Protein AF-A0A3N4IW89-F1 (afdb_monomer_lite)

Organism: NCBI:txid1336337

Secondary structure (DSSP, 8-state):
--S-SSPPBHHHHHHHHT--TT-SS--GGGPPPHHHHHHHTTT-EEE-TTT-BEEES-HHHHHHHHH-TTSSSSHHHHHHHHHHHHHTSHHHHTS-TT-SS--TT-TTHHHHHHHTTT-

pLDDT: mean 90.22, std 6.48, range [65.31, 97.75]

Radius of gyration: 14.65 Å; chains: 1; bounding box: 31×31×41 Å

Foldseek 3Di:
DLPAPDFDAPVLVQQLVQQDLPDQARDPVPTDDPCRVCVVCVNQWDADPVPSTIDGPDPVVSVVVVVDPPPDDPPLLSSLSSLVSHCRRPVNVPDDPPPPDDDPVRRNNVSSVPCSVVD

Sequence (119 aa):
ISYSEDPFELEELFEALGVELGTSKLDRDNLPSIRMVVGCSLGLITVDPSSSKVRLVHFTLQGYLHASSTLFHSPHSMMAEVCLKYLNFQSIRELSPTLHLAPPTTPFLDYALCHWGTH

Structure (mmCIF, N/CA/C/O backbone):
data_AF-A0A3N4IW89-F1
#
_entry.id   AF-A0A3N4IW89-F1
#
loop_
_atom_site.group_PDB
_atom_site.id
_atom_site.type_symbol
_atom_site.label_atom_id
_atom_site.label_alt_id
_atom_site.label_comp_id
_atom_site.label_asym_id
_atom_site.label_entity_id
_atom_site.label_seq_id
_atom_site.pdbx_PDB_ins_code
_atom_site.Cartn_x
_atom_site.Cartn_y
_atom_site.Cartn_z
_atom_site.occupancy
_atom_site.B_iso_or_equiv
_atom_site.auth_seq_id
_atom_site.auth_comp_id
_atom_site.auth_asym_id
_atom_site.auth_atom_id
_atom_site.pdbx_PDB_model_num
ATOM 1 N N . ILE A 1 1 ? 3.614 1.127 -5.048 1.00 86.88 1 ILE A N 1
ATOM 2 C CA . ILE A 1 1 ? 4.440 0.018 -5.594 1.00 86.88 1 ILE A CA 1
ATOM 3 C C . ILE A 1 1 ? 5.783 0.533 -6.101 1.00 86.88 1 ILE A C 1
ATOM 5 O O . ILE A 1 1 ? 6.785 0.132 -5.545 1.00 86.88 1 ILE A O 1
ATOM 9 N N . SER A 1 2 ? 5.860 1.390 -7.129 1.00 89.94 2 SER A N 1
ATOM 10 C CA . SER A 1 2 ? 7.170 1.896 -7.588 1.00 89.94 2 SER A CA 1
ATOM 11 C C . SER A 1 2 ? 7.793 2.929 -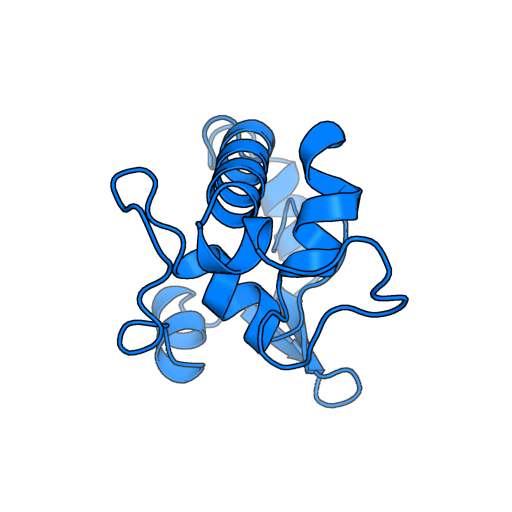6.643 1.00 89.94 2 SER A C 1
ATOM 13 O O . SER A 1 2 ? 9.002 2.942 -6.498 1.00 89.94 2 SER A O 1
ATOM 15 N N . TYR A 1 3 ? 6.973 3.760 -5.992 1.00 90.62 3 TYR A N 1
ATOM 16 C CA . TYR A 1 3 ? 7.412 4.810 -5.060 1.00 90.62 3 TYR A CA 1
ATOM 17 C C . TYR A 1 3 ? 7.140 4.475 -3.587 1.00 90.62 3 TYR A C 1
ATOM 19 O O . TYR A 1 3 ? 7.096 5.382 -2.772 1.00 90.62 3 TYR A O 1
ATOM 27 N N . SER A 1 4 ? 6.886 3.208 -3.242 1.00 92.69 4 SER A N 1
ATOM 28 C CA . SER A 1 4 ? 6.721 2.822 -1.834 1.00 92.69 4 SER A CA 1
ATOM 29 C C . SER A 1 4 ? 8.075 2.665 -1.153 1.00 92.69 4 SER A C 1
ATOM 31 O O . SER A 1 4 ? 9.009 2.177 -1.787 1.00 92.69 4 SER A O 1
ATOM 33 N N . GLU A 1 5 ? 8.160 3.048 0.122 1.00 93.69 5 GLU A N 1
ATOM 34 C CA . GLU A 1 5 ? 9.387 2.901 0.918 1.00 93.69 5 GLU A CA 1
ATOM 35 C C . GLU A 1 5 ? 9.709 1.423 1.166 1.00 93.69 5 GLU A C 1
ATOM 37 O O . GLU A 1 5 ? 10.860 1.015 1.049 1.00 93.69 5 GLU A O 1
ATOM 42 N N . ASP A 1 6 ? 8.672 0.612 1.393 1.00 91.94 6 ASP A N 1
ATOM 43 C CA . ASP A 1 6 ? 8.769 -0.838 1.535 1.00 91.94 6 ASP A CA 1
ATOM 44 C C . ASP A 1 6 ? 7.791 -1.576 0.601 1.00 91.94 6 ASP A C 1
ATOM 46 O O . ASP A 1 6 ? 6.769 -1.019 0.178 1.00 91.94 6 ASP A O 1
ATOM 50 N N . PRO A 1 7 ? 8.075 -2.839 0.221 1.00 92.31 7 PRO A N 1
ATOM 51 C CA . PRO A 1 7 ? 7.137 -3.646 -0.548 1.00 92.31 7 PRO A CA 1
ATOM 52 C C . PRO A 1 7 ? 5.864 -3.941 0.253 1.00 92.31 7 PRO A C 1
ATOM 54 O O . PRO A 1 7 ? 5.933 -4.425 1.384 1.00 92.31 7 PRO A O 1
ATOM 57 N N . PHE A 1 8 ? 4.709 -3.743 -0.383 1.00 93.81 8 PHE A N 1
ATOM 58 C CA . PHE A 1 8 ? 3.406 -4.081 0.189 1.00 93.81 8 PHE A CA 1
ATOM 59 C C . PHE A 1 8 ? 3.129 -5.584 0.157 1.00 93.81 8 PHE A C 1
ATOM 61 O O . PHE A 1 8 ? 3.420 -6.245 -0.839 1.00 93.81 8 PHE A O 1
ATOM 68 N N . GLU A 1 9 ? 2.505 -6.115 1.199 1.00 92.94 9 GLU A N 1
ATOM 69 C CA . GLU A 1 9 ? 1.663 -7.314 1.129 1.00 92.94 9 GLU A CA 1
ATOM 70 C C . GLU A 1 9 ? 0.354 -6.987 0.402 1.00 92.94 9 GLU A C 1
ATOM 72 O O . GLU A 1 9 ? 0.002 -5.823 0.186 1.00 92.94 9 GLU A O 1
ATOM 77 N N . LEU A 1 10 ? -0.372 -8.016 -0.030 1.00 91.75 10 LEU A N 1
ATOM 78 C CA . LEU A 1 10 ? -1.616 -7.820 -0.776 1.00 91.75 10 LEU A CA 1
ATOM 79 C C . LEU A 1 10 ? -2.654 -7.058 0.041 1.00 91.75 10 LEU A C 1
ATOM 81 O O . LEU A 1 10 ? -3.280 -6.126 -0.460 1.00 91.75 10 LEU A O 1
ATOM 85 N N . GLU A 1 11 ? -2.811 -7.443 1.297 1.00 92.00 11 GLU A N 1
ATOM 86 C CA . GLU A 1 11 ? -3.786 -6.882 2.215 1.00 92.00 11 GLU A CA 1
ATOM 87 C C . GLU A 1 11 ? -3.452 -5.420 2.547 1.00 92.00 11 GLU A C 1
ATOM 89 O O . GLU A 1 11 ? -4.349 -4.577 2.556 1.00 92.00 11 GLU A O 1
ATOM 94 N N . GLU A 1 12 ? -2.163 -5.099 2.712 1.00 94.88 12 GLU A N 1
ATOM 95 C CA . GLU A 1 12 ? -1.680 -3.720 2.871 1.00 94.88 12 GLU A CA 1
ATOM 96 C C . GLU A 1 12 ? -2.019 -2.874 1.639 1.00 94.88 12 GLU A C 1
ATOM 98 O O . GLU A 1 12 ? -2.561 -1.774 1.757 1.00 94.88 12 GLU A O 1
ATOM 103 N N . LEU A 1 13 ? -1.740 -3.401 0.440 1.00 95.06 13 LEU A N 1
ATOM 104 C CA . LEU A 1 13 ? -2.026 -2.706 -0.810 1.00 95.06 13 LEU A CA 1
ATOM 105 C C . LEU A 1 13 ? -3.529 -2.476 -0.998 1.00 95.06 13 LEU A C 1
ATOM 107 O O . LEU A 1 13 ? -3.924 -1.423 -1.493 1.00 95.06 13 LEU A O 1
ATOM 111 N N . PHE A 1 14 ? -4.373 -3.442 -0.636 1.00 94.88 14 PHE A N 1
ATOM 112 C CA . PHE A 1 14 ? -5.820 -3.301 -0.779 1.00 94.88 14 PHE A CA 1
ATOM 113 C C . PHE A 1 14 ? -6.369 -2.210 0.127 1.00 94.88 14 PHE A C 1
ATOM 115 O O . PHE A 1 14 ? -7.127 -1.372 -0.356 1.00 94.88 14 PHE A O 1
ATOM 122 N N . GLU A 1 15 ? -5.965 -2.174 1.398 1.00 95.69 15 GLU A N 1
ATOM 123 C CA . GLU A 1 15 ? -6.378 -1.094 2.293 1.00 95.69 15 GLU A CA 1
ATOM 124 C C . GLU A 1 15 ? -5.861 0.260 1.810 1.00 95.69 15 GLU A C 1
ATOM 126 O O . GLU A 1 15 ? -6.652 1.198 1.754 1.00 95.69 15 GLU A O 1
ATOM 131 N N . ALA A 1 16 ? -4.596 0.354 1.379 1.00 95.94 16 ALA A N 1
ATOM 132 C CA . ALA A 1 16 ? -4.023 1.586 0.835 1.00 95.94 16 ALA A CA 1
ATOM 133 C C . ALA A 1 16 ? -4.802 2.106 -0.386 1.00 95.94 16 ALA A C 1
ATOM 135 O O . ALA A 1 16 ? -5.087 3.298 -0.482 1.00 95.94 16 ALA A O 1
ATOM 136 N N . LEU A 1 17 ? -5.179 1.213 -1.309 1.00 95.38 17 LEU A N 1
ATOM 137 C CA . LEU A 1 17 ? -5.982 1.552 -2.489 1.00 95.38 17 LEU A CA 1
ATOM 138 C C . LEU A 1 17 ? -7.442 1.886 -2.150 1.00 95.38 17 LEU A C 1
ATOM 140 O O . LEU A 1 17 ? -8.078 2.619 -2.902 1.00 95.38 17 LEU A O 1
ATOM 144 N N . GLY A 1 18 ? -7.974 1.348 -1.052 1.00 95.38 18 GLY A N 1
ATOM 145 C CA . GLY A 1 18 ? -9.329 1.623 -0.571 1.00 95.38 18 GLY A CA 1
ATOM 146 C C . GLY A 1 18 ? -9.466 2.935 0.207 1.00 95.38 18 GLY A C 1
ATOM 147 O O . GLY A 1 18 ? -10.578 3.313 0.579 1.00 95.38 18 GLY A O 1
ATOM 148 N N . VAL A 1 19 ? -8.365 3.640 0.488 1.00 96.56 19 VAL A N 1
ATOM 149 C CA . VAL A 1 19 ? -8.413 4.933 1.176 1.00 96.56 19 VAL A CA 1
ATOM 150 C C . VAL A 1 19 ? -8.995 6.005 0.259 1.00 96.56 19 VAL A C 1
ATOM 152 O O . VAL A 1 19 ? -8.382 6.424 -0.719 1.00 96.56 19 VAL A O 1
ATOM 155 N N . GLU A 1 20 ? -10.149 6.538 0.647 1.00 95.00 20 GLU A N 1
ATOM 156 C CA . GLU A 1 20 ? -10.785 7.667 -0.026 1.00 95.00 20 GLU A CA 1
ATOM 157 C C . GLU A 1 20 ? -10.668 8.943 0.823 1.00 95.00 20 GLU A C 1
ATOM 159 O O . GLU A 1 20 ? -11.144 9.010 1.957 1.00 95.00 20 GLU A O 1
ATOM 164 N N . LEU A 1 21 ? -10.068 10.008 0.278 1.00 92.31 21 LEU A N 1
ATOM 165 C CA . LEU A 1 21 ? -9.797 11.243 1.036 1.00 92.31 21 LEU A CA 1
ATOM 166 C C . LEU A 1 21 ? -11.068 11.940 1.562 1.00 92.31 21 LEU A C 1
ATOM 168 O O . LEU A 1 21 ? -11.013 12.645 2.573 1.00 92.31 21 LEU A O 1
ATOM 172 N N . GLY A 1 22 ? -12.224 11.706 0.934 1.00 92.00 22 GLY A N 1
ATOM 173 C CA . GLY A 1 22 ? -13.515 12.290 1.313 1.00 92.00 22 GLY A CA 1
ATOM 174 C C . GLY A 1 22 ? -14.306 11.530 2.386 1.00 92.00 22 GLY A C 1
ATOM 175 O O . GLY A 1 22 ? -15.313 12.049 2.863 1.00 92.00 22 GLY A O 1
ATOM 176 N N . THR A 1 23 ? -13.885 10.329 2.792 1.00 93.88 23 THR A N 1
ATOM 177 C CA . THR A 1 23 ? -14.682 9.454 3.676 1.00 93.88 23 THR A CA 1
ATOM 178 C C . THR A 1 23 ? -14.189 9.478 5.123 1.00 93.88 23 THR A C 1
ATOM 180 O O . THR A 1 23 ? -13.072 9.891 5.406 1.00 93.88 23 THR A O 1
ATOM 183 N N . SER A 1 24 ? -15.007 9.081 6.097 1.00 92.75 24 SER A N 1
ATOM 184 C CA . SER A 1 24 ? -14.599 9.052 7.519 1.00 92.75 24 SER A CA 1
ATOM 185 C C . SER A 1 24 ? -14.086 7.688 7.992 1.00 92.75 24 SER A C 1
ATOM 187 O O . SER A 1 24 ? -13.603 7.565 9.120 1.00 92.75 24 SER A O 1
ATOM 189 N N . LYS A 1 25 ? -14.197 6.664 7.144 1.00 93.75 25 LYS A N 1
ATOM 190 C CA . LYS A 1 25 ? -13.827 5.279 7.429 1.00 93.75 25 LYS A CA 1
ATOM 191 C C . LYS A 1 25 ? -13.424 4.568 6.143 1.00 93.75 25 LYS A C 1
ATOM 193 O O . LYS A 1 25 ? -13.891 4.937 5.068 1.00 93.75 25 LYS A O 1
ATOM 198 N N . LEU A 1 26 ? -12.641 3.507 6.293 1.00 94.69 26 LEU A N 1
ATOM 199 C CA . LEU A 1 26 ? -12.383 2.561 5.218 1.00 94.69 26 LEU A CA 1
ATOM 200 C C . LEU A 1 26 ? -13.637 1.717 4.952 1.00 94.69 26 LEU A C 1
ATOM 202 O O . LEU A 1 26 ? -14.192 1.122 5.881 1.00 94.69 26 LEU A O 1
ATOM 206 N N . ASP A 1 27 ? -14.071 1.657 3.696 1.00 94.25 27 ASP A N 1
ATOM 207 C CA . ASP A 1 27 ? -15.129 0.744 3.272 1.00 94.25 27 ASP A CA 1
ATOM 208 C C . ASP A 1 27 ? -14.535 -0.635 2.967 1.00 94.25 27 ASP A C 1
ATOM 210 O O . ASP A 1 27 ? -14.008 -0.891 1.885 1.00 94.25 27 ASP A O 1
ATOM 214 N N . ARG A 1 28 ? -14.590 -1.526 3.962 1.00 90.94 28 ARG A N 1
ATOM 215 C CA . ARG A 1 28 ? -14.016 -2.874 3.855 1.00 90.94 28 ARG A CA 1
ATOM 216 C C . ARG A 1 28 ? -14.731 -3.750 2.828 1.00 90.94 28 ARG A C 1
ATOM 218 O O . ARG A 1 28 ? -14.104 -4.663 2.297 1.00 90.94 28 ARG A O 1
ATOM 225 N N . ASP A 1 29 ? -15.996 -3.462 2.533 1.00 91.00 29 ASP A N 1
ATOM 226 C CA . ASP A 1 29 ? -16.784 -4.220 1.560 1.00 91.00 29 ASP A CA 1
ATOM 227 C C . ASP A 1 29 ? -16.455 -3.808 0.113 1.00 91.00 29 ASP A C 1
ATOM 229 O O . ASP A 1 29 ? -16.769 -4.542 -0.825 1.00 91.00 29 ASP A O 1
ATOM 233 N N . ASN A 1 30 ? -15.779 -2.667 -0.068 1.00 90.81 30 ASN A N 1
ATOM 234 C CA . ASN A 1 30 ? -15.391 -2.111 -1.366 1.00 90.81 30 ASN A CA 1
ATOM 235 C C . ASN A 1 30 ? -13.874 -2.185 -1.642 1.00 90.81 30 ASN A C 1
ATOM 237 O O . ASN A 1 30 ? -13.362 -1.511 -2.538 1.00 90.81 30 ASN A O 1
ATOM 241 N N . LEU A 1 31 ? -13.127 -2.996 -0.886 1.00 94.25 31 LEU A N 1
ATOM 242 C CA . LEU A 1 31 ? -11.702 -3.199 -1.155 1.00 94.25 31 LEU A CA 1
ATOM 243 C C . LEU A 1 31 ? -11.488 -3.933 -2.490 1.00 94.25 31 LEU A C 1
ATOM 245 O O . LEU A 1 31 ? -12.258 -4.833 -2.847 1.00 94.25 31 LEU A O 1
ATOM 249 N N . PRO A 1 32 ? -10.428 -3.592 -3.246 1.00 93.00 32 PRO A N 1
ATOM 250 C CA . PRO A 1 32 ? -10.156 -4.246 -4.515 1.00 93.00 32 PRO A CA 1
ATOM 251 C C . PRO A 1 32 ? -9.777 -5.717 -4.305 1.00 93.00 32 PRO A C 1
ATOM 253 O O . PRO A 1 32 ? -9.165 -6.099 -3.313 1.00 93.00 32 PRO A O 1
ATOM 256 N N . SER A 1 33 ? -10.091 -6.557 -5.291 1.00 91.38 33 SER A N 1
ATOM 257 C CA . SER A 1 33 ? -9.598 -7.939 -5.323 1.00 91.38 33 SER A CA 1
ATOM 258 C C . SER A 1 33 ? -8.251 -8.029 -6.039 1.00 91.38 33 SER A C 1
ATOM 260 O O . SER A 1 33 ? -7.958 -7.223 -6.923 1.00 91.38 33 SER A O 1
ATOM 262 N N . ILE A 1 34 ? -7.471 -9.084 -5.773 1.00 89.06 34 ILE A N 1
ATOM 263 C CA . ILE A 1 34 ? -6.209 -9.344 -6.493 1.00 89.06 34 ILE A CA 1
ATOM 264 C C . ILE A 1 34 ? -6.390 -9.327 -8.017 1.00 89.06 34 ILE A C 1
ATOM 266 O O . ILE A 1 34 ? -5.569 -8.765 -8.739 1.00 89.06 34 ILE A O 1
ATOM 270 N N . ARG A 1 35 ? -7.501 -9.888 -8.516 1.00 88.75 35 ARG A N 1
ATOM 271 C CA . ARG A 1 35 ? -7.820 -9.906 -9.950 1.00 88.75 35 ARG A CA 1
ATOM 272 C C . ARG A 1 35 ? -8.015 -8.499 -10.501 1.00 88.75 35 ARG A C 1
ATOM 274 O O . ARG A 1 35 ? -7.594 -8.235 -11.621 1.00 88.75 35 ARG A O 1
ATOM 281 N N . MET A 1 36 ? -8.632 -7.614 -9.720 1.00 90.94 36 MET A N 1
ATOM 282 C CA . MET A 1 36 ? -8.826 -6.217 -10.092 1.00 90.94 36 MET A CA 1
ATOM 283 C C . MET A 1 36 ? -7.494 -5.469 -10.113 1.00 90.94 36 MET A C 1
ATOM 285 O O . MET A 1 36 ? -7.190 -4.836 -11.115 1.00 90.94 36 MET A O 1
ATOM 289 N N . VAL A 1 37 ? -6.664 -5.596 -9.073 1.00 90.94 37 VAL A N 1
ATOM 290 C CA . VAL A 1 37 ? -5.368 -4.895 -9.017 1.00 90.94 37 VAL A CA 1
ATOM 291 C C . VAL A 1 37 ? -4.439 -5.359 -10.150 1.00 90.94 37 VAL A C 1
ATOM 293 O O . VAL A 1 37 ? -3.899 -4.533 -10.886 1.00 90.94 37 VAL A O 1
ATOM 296 N N . VAL A 1 38 ? -4.313 -6.674 -10.369 1.00 88.56 38 VAL A N 1
ATOM 297 C CA . VAL A 1 38 ? -3.510 -7.225 -11.476 1.00 88.56 38 VAL A CA 1
ATOM 298 C C . VAL A 1 38 ? -4.104 -6.839 -12.834 1.00 88.56 38 VAL A C 1
ATOM 300 O O . VAL A 1 38 ? -3.363 -6.420 -13.724 1.00 88.56 38 VAL A O 1
ATOM 303 N N . GLY A 1 39 ? -5.428 -6.916 -12.988 1.00 89.62 39 GLY A N 1
ATOM 304 C CA . GLY A 1 39 ? -6.131 -6.555 -14.219 1.00 89.62 39 GLY A CA 1
ATOM 305 C C . GLY A 1 39 ? -5.959 -5.083 -14.598 1.00 89.62 39 GLY A C 1
ATOM 306 O O . GLY A 1 39 ? -5.572 -4.788 -15.726 1.00 89.62 39 GLY A O 1
ATOM 307 N N . CYS A 1 40 ? -6.160 -4.165 -13.651 1.00 90.69 40 CYS A N 1
ATOM 308 C CA . CYS A 1 40 ? -5.966 -2.725 -13.848 1.00 90.69 40 CYS A CA 1
ATOM 309 C C . CYS A 1 40 ? -4.504 -2.374 -14.137 1.00 90.69 40 CYS A C 1
ATOM 311 O O . CYS A 1 40 ? -4.231 -1.454 -14.902 1.00 90.69 40 CYS A O 1
ATOM 313 N N . SER A 1 41 ? -3.560 -3.129 -13.569 1.00 90.25 41 SER A N 1
ATOM 314 C CA . SER A 1 41 ? -2.137 -2.961 -13.871 1.00 90.25 41 SER A CA 1
ATOM 315 C C . SER A 1 41 ? -1.724 -3.503 -15.242 1.00 90.25 41 SER A C 1
ATOM 317 O O . SER A 1 41 ? -0.557 -3.378 -15.595 1.00 90.25 41 SER A O 1
ATOM 319 N N . LEU A 1 42 ? -2.626 -4.150 -15.994 1.00 90.50 42 LEU A N 1
ATOM 320 C CA . LEU A 1 42 ? -2.320 -4.832 -17.259 1.00 90.50 42 LEU A CA 1
ATOM 321 C C . LEU A 1 42 ? -1.156 -5.837 -17.137 1.00 90.50 42 LEU A C 1
ATOM 323 O O . LEU A 1 42 ? -0.378 -6.023 -18.071 1.00 90.50 42 LEU A O 1
ATOM 327 N N . GLY A 1 43 ? -1.022 -6.477 -15.971 1.00 86.50 43 GLY A N 1
ATOM 328 C CA . GLY A 1 43 ? 0.057 -7.429 -15.686 1.00 86.50 43 GLY A CA 1
ATOM 329 C C . GLY A 1 43 ? 1.425 -6.796 -15.411 1.00 86.50 43 GLY A C 1
ATOM 330 O O . GLY A 1 43 ? 2.432 -7.502 -15.416 1.00 86.50 43 GLY A O 1
ATOM 331 N N . LEU A 1 44 ? 1.492 -5.484 -15.162 1.00 91.44 44 LEU A N 1
ATOM 332 C CA . LEU A 1 44 ? 2.736 -4.801 -14.786 1.00 91.44 44 LEU A CA 1
ATOM 333 C C . LEU A 1 44 ? 3.168 -5.089 -13.343 1.00 91.44 44 LEU A C 1
ATOM 335 O O . LEU A 1 44 ? 4.323 -4.840 -12.987 1.00 91.44 44 LEU A O 1
ATOM 339 N N . ILE A 1 45 ? 2.262 -5.622 -12.523 1.00 92.19 45 ILE A N 1
ATOM 340 C CA . ILE A 1 45 ? 2.546 -6.069 -11.160 1.00 92.19 45 ILE A CA 1
ATOM 341 C C . ILE A 1 45 ? 2.366 -7.583 -11.047 1.00 92.19 45 ILE A C 1
ATOM 343 O O . ILE A 1 45 ? 1.554 -8.190 -11.746 1.00 92.19 45 ILE A O 1
ATOM 347 N N . THR A 1 46 ? 3.092 -8.179 -10.113 1.00 90.62 46 THR A N 1
ATOM 348 C CA . THR A 1 46 ? 2.997 -9.586 -9.734 1.00 90.62 46 THR A CA 1
ATOM 349 C C . THR A 1 46 ? 3.078 -9.725 -8.215 1.00 90.62 46 THR A C 1
ATOM 351 O O . THR A 1 46 ? 3.503 -8.800 -7.520 1.00 90.62 46 THR A O 1
ATOM 354 N N . VAL A 1 47 ? 2.677 -10.881 -7.698 1.00 89.38 47 VAL A N 1
ATOM 355 C CA . VAL A 1 47 ? 2.807 -11.233 -6.281 1.00 89.38 47 VAL A CA 1
ATOM 356 C C . VAL A 1 47 ? 3.886 -12.292 -6.168 1.00 89.38 47 VAL A C 1
ATOM 358 O O . VAL A 1 47 ? 3.830 -13.312 -6.855 1.00 89.38 47 VAL A O 1
ATOM 361 N N . ASP A 1 48 ? 4.876 -12.040 -5.322 1.00 87.44 48 ASP A N 1
ATOM 362 C CA . ASP A 1 48 ? 5.931 -13.001 -5.034 1.00 87.44 48 ASP A CA 1
ATOM 363 C C . ASP A 1 48 ? 5.345 -14.205 -4.270 1.00 87.44 48 ASP A C 1
ATOM 365 O O . ASP A 1 48 ? 4.888 -14.030 -3.138 1.00 87.44 48 ASP A O 1
ATOM 369 N N . PRO A 1 49 ? 5.383 -15.431 -4.831 1.00 82.00 49 PRO A N 1
ATOM 370 C CA . PRO A 1 49 ? 4.822 -16.616 -4.182 1.00 82.00 49 PRO A CA 1
ATOM 371 C C . PRO A 1 49 ? 5.507 -16.983 -2.861 1.00 82.00 49 PRO A C 1
ATOM 373 O O . PRO A 1 49 ? 4.934 -17.720 -2.065 1.00 82.00 49 PRO A O 1
ATOM 376 N N . SER A 1 50 ? 6.745 -16.526 -2.652 1.00 84.75 50 SER A N 1
ATOM 377 C CA . SER A 1 50 ? 7.545 -16.861 -1.472 1.00 84.75 50 SER A CA 1
ATOM 378 C C . SER A 1 50 ? 7.350 -15.891 -0.308 1.00 84.75 50 SER A C 1
ATOM 380 O O . SER A 1 50 ? 7.497 -16.297 0.841 1.00 84.75 50 SER A O 1
ATOM 382 N N . SER A 1 51 ? 7.018 -14.628 -0.596 1.00 84.75 51 SER A N 1
ATOM 383 C CA . SER A 1 51 ? 6.916 -13.564 0.412 1.00 84.75 51 SER A CA 1
ATOM 384 C C . SER A 1 51 ? 5.544 -12.894 0.487 1.00 84.75 51 SER A C 1
ATOM 386 O O . SER A 1 51 ? 5.350 -12.035 1.337 1.00 84.75 51 SER A O 1
ATOM 388 N N . SER A 1 52 ? 4.607 -13.233 -0.405 1.00 84.94 52 SER A N 1
ATOM 389 C CA . SER A 1 52 ? 3.302 -12.563 -0.559 1.00 84.94 52 SER A CA 1
ATOM 390 C C . SER A 1 52 ? 3.389 -11.055 -0.840 1.00 84.94 52 SER A C 1
ATOM 392 O O . 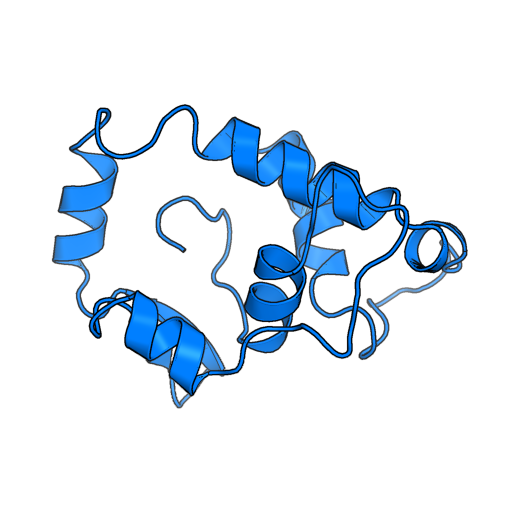SER A 1 52 ? 2.382 -10.348 -0.802 1.00 84.94 52 SER A O 1
ATOM 394 N N . LYS A 1 53 ? 4.584 -10.552 -1.175 1.00 91.25 53 LYS A N 1
ATOM 395 C CA . LYS A 1 53 ? 4.822 -9.140 -1.474 1.00 91.25 53 LYS A CA 1
ATOM 396 C C . LYS A 1 53 ? 4.489 -8.821 -2.929 1.00 91.25 53 LYS A C 1
ATOM 398 O O . LYS A 1 53 ? 4.876 -9.545 -3.850 1.00 91.25 53 LYS A O 1
ATOM 403 N N . VAL A 1 54 ? 3.820 -7.696 -3.141 1.00 92.38 54 VAL A N 1
ATOM 404 C CA . VAL A 1 54 ? 3.493 -7.140 -4.453 1.00 92.38 54 VAL A CA 1
ATOM 405 C C . VAL A 1 54 ? 4.717 -6.438 -5.030 1.00 92.38 54 VAL A C 1
ATOM 407 O O . VAL A 1 54 ? 5.344 -5.600 -4.380 1.00 92.38 54 VAL A O 1
ATOM 410 N N . ARG A 1 55 ? 5.067 -6.769 -6.272 1.00 91.81 55 ARG A N 1
ATOM 411 C CA . ARG A 1 55 ? 6.250 -6.249 -6.969 1.00 91.81 55 ARG A CA 1
ATOM 412 C C . ARG A 1 55 ? 5.925 -5.930 -8.421 1.00 91.81 55 ARG A C 1
ATOM 414 O O . ARG A 1 55 ? 4.929 -6.395 -8.968 1.00 91.81 55 ARG A O 1
ATOM 421 N N . LEU A 1 56 ? 6.785 -5.150 -9.066 1.00 92.81 56 LEU A N 1
ATOM 422 C CA . LEU A 1 56 ? 6.731 -4.967 -10.515 1.00 92.81 56 LEU A CA 1
ATOM 423 C C . LEU A 1 56 ? 7.173 -6.253 -11.226 1.00 92.81 56 LEU A C 1
ATOM 425 O O . LEU A 1 56 ? 8.046 -6.967 -10.735 1.00 92.81 56 LEU A O 1
ATOM 429 N N . VAL A 1 57 ? 6.601 -6.525 -12.399 1.00 91.50 57 VAL A N 1
ATOM 430 C CA . VAL A 1 57 ? 6.878 -7.745 -13.181 1.00 91.50 57 VAL A CA 1
ATOM 431 C C . VAL A 1 57 ? 8.347 -7.870 -13.605 1.00 91.50 57 VAL A C 1
ATOM 433 O O . VAL A 1 57 ? 8.846 -8.976 -13.800 1.00 91.50 57 VAL A O 1
ATOM 436 N N . HIS A 1 58 ? 9.060 -6.747 -13.738 1.00 89.62 58 HIS A N 1
ATOM 437 C CA . HIS A 1 58 ? 10.469 -6.736 -14.113 1.00 89.62 58 HIS A CA 1
ATOM 438 C C . HIS A 1 58 ? 11.211 -5.531 -13.522 1.00 89.62 58 HIS A C 1
ATOM 440 O O . HIS A 1 58 ? 10.667 -4.429 -13.458 1.00 89.62 58 HIS A O 1
ATOM 446 N N . PHE A 1 59 ? 12.482 -5.703 -13.145 1.00 84.19 59 PHE A N 1
ATOM 447 C CA . PHE A 1 59 ? 13.275 -4.640 -12.509 1.00 84.19 59 PHE A CA 1
ATOM 448 C C . PHE A 1 59 ? 13.528 -3.435 -13.436 1.00 84.19 59 PHE A C 1
ATOM 450 O O . PHE A 1 59 ? 13.615 -2.301 -12.972 1.00 84.19 59 PHE A O 1
ATOM 457 N N . THR A 1 60 ? 13.599 -3.640 -14.758 1.00 90.94 60 THR A N 1
ATOM 458 C CA . THR A 1 60 ? 13.765 -2.525 -15.715 1.00 90.94 60 THR A CA 1
ATOM 459 C C . THR A 1 60 ? 12.552 -1.597 -15.744 1.00 90.94 60 THR A C 1
ATOM 461 O O . THR A 1 60 ? 12.710 -0.409 -16.019 1.00 90.94 60 THR A O 1
ATOM 464 N N . LEU A 1 61 ? 11.357 -2.108 -15.416 1.00 91.94 61 LEU A N 1
ATOM 465 C CA . LEU A 1 61 ? 10.153 -1.289 -15.295 1.00 91.94 61 LEU A CA 1
ATOM 466 C C . LEU A 1 61 ? 10.287 -0.300 -14.135 1.00 91.94 61 LEU A C 1
ATOM 468 O O . LEU A 1 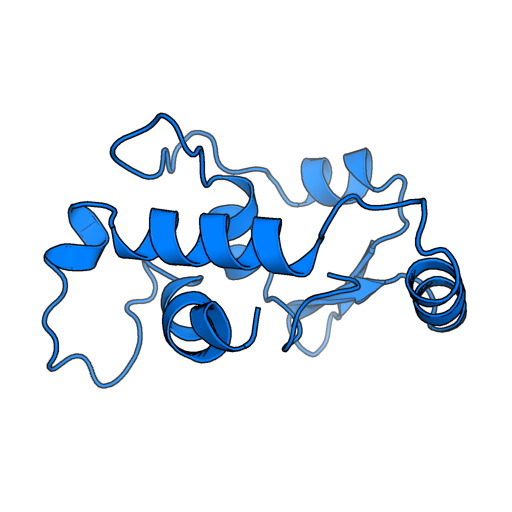61 ? 9.906 0.854 -14.284 1.00 91.94 61 LEU A O 1
ATOM 472 N N . GLN A 1 62 ? 10.890 -0.715 -13.017 1.00 88.31 62 GLN A N 1
ATOM 473 C CA . GLN A 1 62 ? 11.172 0.187 -11.900 1.00 88.31 62 GLN A CA 1
ATOM 474 C C . GLN A 1 62 ? 12.061 1.352 -12.350 1.00 88.31 62 GLN A C 1
ATOM 476 O O . GLN A 1 62 ? 11.718 2.511 -12.126 1.00 88.31 62 GLN A O 1
ATOM 481 N N . GLY A 1 63 ? 13.158 1.050 -13.054 1.00 87.62 63 GLY A N 1
ATOM 482 C CA . GLY A 1 63 ? 14.060 2.072 -13.590 1.00 87.62 63 GLY A CA 1
ATOM 483 C C . GLY A 1 63 ? 13.356 3.049 -14.535 1.00 87.62 63 GLY A C 1
ATOM 484 O O . GLY A 1 63 ? 13.549 4.257 -14.424 1.00 87.62 63 GLY A O 1
ATOM 485 N N . TYR A 1 64 ? 12.488 2.544 -15.416 1.00 91.56 64 TYR A N 1
ATOM 486 C CA . TYR A 1 64 ? 11.687 3.385 -16.308 1.00 91.56 64 TYR A CA 1
ATOM 487 C C . TYR A 1 64 ? 10.726 4.309 -15.544 1.00 91.56 64 TYR A C 1
ATOM 489 O O . TYR A 1 64 ? 10.677 5.506 -15.829 1.00 91.56 64 TYR A O 1
ATOM 497 N N . LEU A 1 65 ? 9.997 3.777 -14.556 1.00 91.00 65 LEU A N 1
ATOM 498 C CA . LEU A 1 65 ? 9.038 4.551 -13.765 1.00 91.00 65 LEU A CA 1
ATOM 499 C C . LEU A 1 65 ? 9.728 5.664 -12.964 1.00 91.00 65 LEU A C 1
ATOM 501 O O . LEU A 1 65 ? 9.228 6.782 -12.961 1.00 91.00 65 LEU A O 1
ATOM 505 N N . HIS A 1 66 ? 10.894 5.404 -12.360 1.00 85.62 66 HIS A N 1
ATOM 506 C CA . HIS A 1 66 ? 11.650 6.440 -11.639 1.00 85.62 66 HIS A CA 1
ATOM 507 C C . HIS A 1 66 ? 12.301 7.475 -12.559 1.00 85.62 66 HIS A C 1
ATOM 509 O O . HIS A 1 66 ? 12.403 8.642 -12.184 1.00 85.62 66 HIS A O 1
ATOM 515 N N . ALA A 1 67 ? 12.751 7.073 -13.750 1.00 87.12 67 ALA A N 1
ATOM 516 C CA . ALA A 1 67 ? 13.372 7.991 -14.703 1.00 87.12 67 ALA A CA 1
ATOM 517 C C . ALA A 1 67 ? 12.360 8.962 -15.335 1.00 87.12 67 ALA A C 1
ATOM 519 O O . ALA A 1 67 ? 12.744 10.024 -15.826 1.00 87.12 67 ALA A O 1
ATOM 520 N N . SER A 1 68 ? 11.073 8.609 -15.339 1.00 85.88 68 SER A N 1
ATOM 521 C CA . SER A 1 68 ? 10.023 9.401 -15.969 1.00 85.88 68 SER A CA 1
ATOM 522 C C . SER A 1 68 ? 9.237 10.212 -14.936 1.00 85.88 68 SER A C 1
ATOM 524 O O . SER A 1 68 ? 8.156 9.834 -14.488 1.00 85.88 68 SER A O 1
ATOM 526 N N . SER A 1 69 ? 9.779 11.380 -14.582 1.00 77.75 69 SER A N 1
ATOM 527 C CA . SER A 1 69 ? 9.197 12.296 -13.588 1.00 77.75 69 SER A CA 1
ATOM 528 C C . SER A 1 69 ? 7.826 12.869 -13.966 1.00 77.75 69 SER A C 1
ATOM 530 O O . SER A 1 69 ? 7.159 13.460 -13.123 1.00 77.75 69 SER A O 1
ATOM 532 N N . THR A 1 70 ? 7.389 12.707 -15.216 1.00 86.44 70 THR A N 1
ATOM 533 C CA . THR A 1 70 ? 6.100 13.212 -15.705 1.00 86.44 70 THR A CA 1
ATOM 534 C C . THR A 1 70 ? 4.958 12.205 -15.591 1.00 86.44 70 THR A C 1
ATOM 536 O O . THR A 1 70 ? 3.804 12.598 -15.758 1.00 86.44 70 THR A O 1
ATOM 539 N N . LEU A 1 71 ? 5.241 10.925 -15.313 1.00 87.88 71 LEU A N 1
ATOM 540 C CA . LEU A 1 71 ? 4.203 9.888 -15.231 1.00 87.88 71 LEU A CA 1
ATOM 541 C C . LEU A 1 71 ? 3.304 10.050 -14.003 1.00 87.88 71 LEU A C 1
ATOM 543 O O . LEU A 1 71 ? 2.116 9.742 -14.075 1.00 87.88 71 LEU A O 1
ATOM 547 N N . PHE A 1 72 ? 3.853 10.543 -12.891 1.00 87.00 72 PHE A N 1
ATOM 548 C CA . PHE A 1 72 ? 3.132 10.694 -11.630 1.00 87.00 72 PHE A CA 1
ATOM 549 C C . PHE A 1 72 ? 3.289 12.114 -11.095 1.00 87.00 72 PHE A C 1
ATOM 551 O O . PHE A 1 72 ? 4.404 12.602 -10.922 1.00 87.00 72 PHE A O 1
ATOM 558 N N . HIS A 1 73 ? 2.170 12.770 -10.793 1.00 87.94 73 HIS A N 1
ATOM 559 C CA . HIS A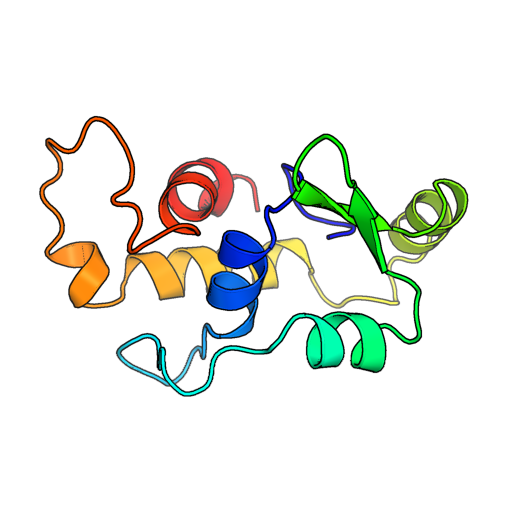 1 73 ? 2.185 14.054 -10.097 1.00 87.94 73 HIS A CA 1
ATOM 560 C C . HIS A 1 73 ? 2.382 13.814 -8.598 1.00 87.94 73 HIS A C 1
ATOM 562 O O . HIS A 1 73 ? 1.498 13.260 -7.952 1.00 87.94 73 HIS A O 1
ATOM 568 N N . SER A 1 74 ? 3.538 14.225 -8.068 1.00 90.50 74 SER A N 1
ATOM 569 C CA . SER A 1 74 ? 3.892 14.171 -6.639 1.00 90.50 74 SER A CA 1
ATOM 570 C C . SER A 1 74 ? 3.517 12.848 -5.941 1.00 90.50 74 SER A C 1
ATOM 572 O O . SER A 1 74 ? 2.708 12.852 -5.011 1.00 90.50 74 SER A O 1
ATOM 574 N N . PRO A 1 75 ? 4.098 11.705 -6.361 1.00 92.00 75 PRO A N 1
ATOM 575 C CA . PRO A 1 75 ? 3.719 10.388 -5.845 1.00 92.00 75 PRO A CA 1
ATOM 576 C C . PRO A 1 75 ? 3.897 10.267 -4.326 1.00 92.00 75 PRO A C 1
ATOM 578 O O . PRO A 1 75 ? 3.028 9.709 -3.666 1.00 92.00 75 PRO A O 1
ATOM 581 N N . HIS A 1 76 ? 4.969 10.838 -3.765 1.00 94.25 76 HIS A N 1
ATOM 582 C CA . HIS A 1 76 ? 5.202 10.839 -2.318 1.00 94.25 76 HIS A CA 1
ATOM 583 C C . HIS A 1 76 ? 4.111 11.623 -1.570 1.00 94.25 76 HIS A C 1
ATOM 585 O O . HIS A 1 76 ? 3.488 11.074 -0.672 1.00 94.25 76 HIS A O 1
ATOM 591 N N . SER A 1 77 ? 3.741 12.826 -2.028 1.00 95.38 77 SER A N 1
ATOM 592 C CA . SER A 1 77 ? 2.647 13.593 -1.410 1.00 95.38 77 SER A CA 1
ATOM 593 C C . SER A 1 77 ? 1.313 12.839 -1.424 1.00 95.38 77 SER A C 1
ATOM 595 O O . SER A 1 77 ? 0.616 12.814 -0.415 1.00 95.38 77 SER A O 1
ATOM 597 N N . MET A 1 78 ? 0.980 12.165 -2.530 1.00 95.00 78 MET A N 1
ATOM 598 C CA . MET A 1 78 ? -0.220 11.323 -2.607 1.00 95.00 78 MET A CA 1
ATOM 599 C C . MET A 1 78 ? -0.166 10.157 -1.609 1.00 95.00 78 MET A C 1
ATOM 601 O O . MET A 1 78 ? -1.162 9.853 -0.955 1.00 95.00 78 MET A O 1
ATOM 605 N N . MET A 1 79 ? 0.990 9.506 -1.469 1.00 95.69 79 MET A N 1
ATOM 606 C CA . MET A 1 79 ? 1.166 8.418 -0.506 1.00 95.69 79 MET A CA 1
ATOM 607 C C . MET A 1 79 ? 1.079 8.910 0.942 1.00 95.69 79 MET A C 1
ATOM 609 O O . MET A 1 79 ? 0.401 8.276 1.748 1.00 95.69 79 MET A O 1
ATOM 613 N N . ALA A 1 80 ? 1.683 10.056 1.264 1.00 97.12 80 ALA A N 1
ATOM 614 C CA . ALA A 1 80 ? 1.575 10.682 2.579 1.00 97.12 80 ALA A CA 1
ATOM 615 C C . ALA A 1 80 ? 0.117 11.023 2.921 1.00 97.12 80 ALA A C 1
ATOM 617 O O . ALA A 1 80 ? -0.344 10.719 4.021 1.00 97.12 80 ALA A O 1
ATOM 618 N N . GLU A 1 81 ? -0.641 11.585 1.972 1.00 97.19 81 GLU A N 1
ATOM 619 C CA . 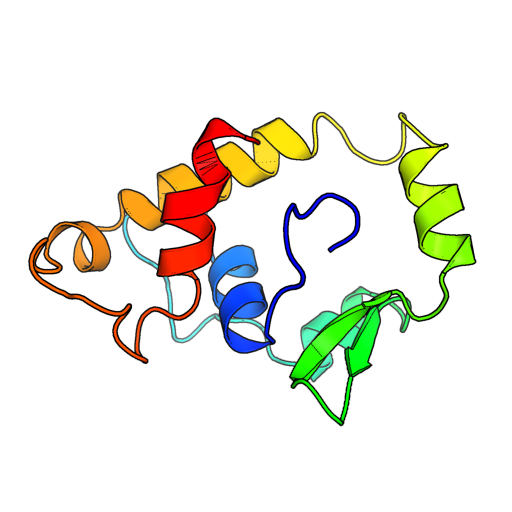GLU A 1 81 ? -2.073 11.860 2.143 1.00 97.19 81 GLU A CA 1
ATOM 620 C C . GLU A 1 81 ? -2.875 10.587 2.429 1.00 97.19 81 GLU A C 1
ATOM 622 O O . GLU A 1 81 ? -3.696 10.579 3.347 1.00 97.19 81 GLU A O 1
ATOM 627 N N . VAL A 1 82 ? -2.612 9.499 1.699 1.00 97.44 82 VAL A N 1
ATOM 628 C CA . VAL A 1 82 ? -3.242 8.188 1.930 1.00 97.44 82 VAL A CA 1
ATOM 629 C C . VAL A 1 82 ? -2.911 7.653 3.325 1.00 97.44 82 VAL A C 1
ATOM 631 O O . VAL A 1 82 ? -3.825 7.271 4.060 1.00 97.44 82 VAL A O 1
ATOM 634 N N . CYS A 1 83 ? -1.639 7.675 3.734 1.00 97.31 83 CYS A N 1
ATOM 635 C CA . CYS A 1 83 ? -1.225 7.231 5.065 1.00 97.31 83 CYS A CA 1
ATOM 636 C C . CYS A 1 83 ? -1.899 8.062 6.165 1.00 97.31 83 CYS A C 1
ATOM 638 O O . CYS A 1 83 ? -2.541 7.513 7.058 1.00 97.31 83 CYS A O 1
ATOM 640 N N . LEU A 1 84 ? -1.818 9.392 6.082 1.00 97.06 84 LEU A N 1
ATOM 641 C CA . LEU A 1 84 ? -2.420 10.299 7.062 1.00 97.06 84 LEU A CA 1
ATOM 642 C C . LEU A 1 84 ? -3.939 10.144 7.125 1.00 97.06 84 LEU A C 1
ATOM 644 O O . LEU A 1 84 ? -4.525 10.168 8.210 1.00 97.06 84 LEU A O 1
ATOM 648 N N . LYS A 1 85 ? -4.588 9.957 5.974 1.00 97.75 85 LYS A N 1
ATOM 649 C CA . LYS A 1 85 ? -6.025 9.718 5.914 1.00 97.75 85 LYS A CA 1
ATOM 650 C C . LYS A 1 85 ? -6.400 8.423 6.621 1.00 97.75 85 LYS A C 1
ATOM 652 O O . LYS A 1 85 ? -7.326 8.439 7.433 1.00 97.75 85 LYS A O 1
ATOM 657 N N . TYR A 1 86 ? -5.675 7.346 6.336 1.00 96.69 86 TYR A N 1
ATOM 658 C CA . TYR A 1 86 ? -5.877 6.047 6.962 1.00 96.69 86 TYR A CA 1
ATOM 659 C C . TYR A 1 86 ? -5.723 6.125 8.486 1.00 96.69 86 TYR A C 1
ATOM 661 O O . TYR A 1 86 ? -6.618 5.711 9.223 1.00 96.69 86 TYR A O 1
ATOM 669 N N . LEU A 1 87 ? -4.640 6.748 8.961 1.00 95.19 87 LEU A N 1
ATOM 670 C CA . LEU A 1 87 ? -4.373 6.953 10.390 1.00 95.19 87 LEU A CA 1
ATOM 671 C C . LEU A 1 87 ? -5.457 7.784 11.088 1.00 95.19 87 LEU A C 1
ATOM 673 O O . LEU A 1 87 ? -5.697 7.621 12.284 1.00 95.19 87 LEU A O 1
ATOM 677 N N . ASN A 1 88 ? -6.133 8.665 10.350 1.00 95.31 88 ASN A N 1
ATOM 678 C CA . ASN A 1 88 ? -7.198 9.508 10.881 1.00 95.31 88 ASN A CA 1
ATOM 679 C C . ASN A 1 88 ? -8.589 8.844 10.862 1.00 95.31 88 ASN A C 1
ATOM 681 O O . ASN A 1 88 ? -9.553 9.441 11.351 1.00 95.31 88 ASN A O 1
ATOM 685 N N . PHE A 1 89 ? -8.737 7.626 10.330 1.00 95.12 89 PHE A N 1
ATOM 686 C CA . PHE A 1 89 ? -10.001 6.896 10.429 1.00 95.12 89 PHE A CA 1
ATOM 687 C C . PHE A 1 89 ? -10.340 6.589 11.887 1.00 95.12 89 PHE A C 1
ATOM 689 O O . PHE A 1 89 ? -9.481 6.192 12.673 1.00 95.12 89 PHE A O 1
ATOM 696 N N . GLN A 1 90 ? -11.618 6.737 12.249 1.00 92.12 90 GLN A N 1
ATOM 697 C CA . GLN A 1 90 ? -12.066 6.584 13.637 1.00 92.12 90 GLN A CA 1
ATOM 698 C C . GLN A 1 90 ? -11.679 5.216 14.219 1.00 92.12 90 GLN A C 1
ATOM 700 O O . GLN A 1 90 ? -11.136 5.148 15.315 1.00 92.12 90 GLN A O 1
ATOM 705 N N . SER A 1 91 ? -11.856 4.148 13.437 1.00 90.69 91 SER A N 1
ATOM 706 C CA . SER A 1 91 ? -11.487 2.782 13.823 1.00 90.69 91 SER A CA 1
ATOM 707 C C . SER A 1 91 ? -9.995 2.600 14.099 1.00 90.69 91 SER A C 1
ATOM 709 O O . SER A 1 91 ? -9.634 1.697 14.841 1.00 90.69 91 SER A O 1
ATOM 711 N N . ILE A 1 92 ? -9.135 3.419 13.484 1.00 92.50 92 ILE A N 1
ATOM 712 C CA . ILE A 1 92 ? -7.683 3.389 13.689 1.00 92.50 92 ILE A CA 1
ATOM 713 C C . ILE A 1 92 ? -7.300 4.235 14.900 1.00 92.50 92 ILE A C 1
ATOM 715 O O . ILE A 1 92 ? -6.526 3.793 15.739 1.00 92.50 92 ILE A O 1
ATOM 719 N N . ARG A 1 93 ? -7.893 5.423 15.050 1.00 90.38 93 ARG A N 1
ATOM 720 C CA . ARG A 1 93 ? -7.656 6.305 16.205 1.00 90.38 93 ARG A CA 1
ATOM 721 C C . ARG A 1 93 ? -8.102 5.700 17.535 1.00 90.38 93 ARG A C 1
ATOM 723 O O . ARG A 1 93 ? -7.562 6.062 18.575 1.00 90.38 93 ARG A O 1
ATOM 730 N N . GLU A 1 94 ? -9.104 4.828 17.500 1.00 89.31 94 GLU A N 1
ATOM 731 C CA . GLU A 1 94 ? -9.600 4.088 18.664 1.00 89.31 94 GLU A CA 1
ATOM 732 C C . GLU A 1 94 ? -8.733 2.871 19.023 1.00 89.31 94 GLU A C 1
ATOM 734 O O . GLU A 1 94 ? -8.937 2.272 20.081 1.00 89.31 94 GLU A O 1
ATOM 739 N N . LEU A 1 95 ? -7.754 2.502 18.185 1.00 86.94 95 LEU A N 1
ATOM 740 C CA . LEU A 1 95 ? -6.802 1.451 18.531 1.00 86.94 95 LEU A CA 1
ATOM 741 C C . LEU A 1 95 ? -5.948 1.880 19.722 1.00 86.94 95 LEU A C 1
ATOM 743 O O . LEU A 1 95 ? -5.476 3.013 19.813 1.00 86.94 95 LEU A O 1
ATOM 747 N N . SER A 1 96 ? -5.730 0.942 20.645 1.00 74.69 96 SER A N 1
ATOM 748 C CA . SER A 1 96 ? -4.917 1.218 21.824 1.00 74.69 96 SER A CA 1
ATOM 749 C C . SER A 1 96 ? -3.463 1.486 21.413 1.00 74.69 96 SER A C 1
ATOM 751 O O . SER A 1 96 ? -2.868 0.642 20.740 1.00 74.69 96 SER A O 1
ATOM 753 N N . PRO A 1 97 ? -2.831 2.576 21.887 1.00 65.88 97 PRO A N 1
ATOM 754 C CA . PRO A 1 97 ? -1.418 2.860 21.624 1.00 65.88 97 PRO A CA 1
ATOM 755 C C . PRO A 1 97 ? -0.458 1.844 22.271 1.00 65.88 97 PRO A C 1
ATOM 757 O O . PRO A 1 97 ? 0.747 1.908 22.058 1.00 65.88 97 PRO A O 1
ATOM 760 N N . THR A 1 98 ? -0.972 0.910 23.078 1.00 66.19 98 THR A N 1
ATOM 761 C CA . THR A 1 98 ? -0.206 -0.183 23.698 1.00 66.19 98 THR A CA 1
ATOM 762 C C . THR A 1 98 ? -0.109 -1.439 22.832 1.00 66.19 98 THR A C 1
ATOM 764 O O . THR A 1 98 ? 0.460 -2.439 23.271 1.00 66.19 98 THR A O 1
ATOM 767 N N . LEU A 1 99 ? -0.687 -1.433 21.629 1.00 66.50 99 LEU A N 1
ATOM 768 C CA . LEU A 1 99 ? -0.552 -2.544 20.696 1.00 66.50 99 LEU A CA 1
ATOM 769 C C . LEU A 1 99 ? 0.901 -2.619 20.210 1.00 66.50 99 LEU A C 1
ATOM 771 O O . LEU A 1 99 ? 1.387 -1.731 19.522 1.00 66.50 99 LEU A O 1
ATOM 775 N N . HIS A 1 100 ? 1.599 -3.687 20.600 1.00 65.31 100 HIS A N 1
ATOM 776 C CA . HIS A 1 100 ? 2.976 -3.945 20.169 1.00 65.31 100 HIS A CA 1
ATOM 777 C C . HIS A 1 100 ? 3.074 -4.397 18.701 1.00 65.31 100 HIS A C 1
ATOM 779 O O . HIS A 1 100 ? 4.161 -4.350 18.136 1.00 65.31 100 HIS A O 1
ATOM 785 N N . LEU A 1 101 ? 1.962 -4.850 18.111 1.00 70.00 101 LEU A N 1
ATOM 786 C CA . LEU A 1 101 ? 1.817 -5.203 16.697 1.00 70.00 101 LEU A CA 1
ATOM 787 C C . LEU A 1 101 ? 0.494 -4.647 16.162 1.00 70.00 101 LEU A C 1
ATOM 789 O O . LEU A 1 101 ? -0.499 -4.625 16.902 1.00 70.00 101 LEU A O 1
ATOM 793 N N . ALA A 1 102 ? 0.458 -4.289 14.876 1.00 74.69 102 ALA A N 1
ATOM 794 C CA . ALA A 1 102 ? -0.792 -3.996 14.192 1.00 74.69 102 ALA A CA 1
ATOM 795 C C . ALA A 1 102 ? -1.759 -5.192 14.291 1.00 74.69 102 ALA A C 1
ATOM 797 O O . ALA A 1 102 ? -1.378 -6.339 14.029 1.00 74.69 102 ALA A O 1
ATOM 798 N N . PRO A 1 103 ? -3.030 -4.957 14.664 1.00 83.31 103 PRO A N 1
ATOM 799 C CA . PRO A 1 103 ? -4.059 -5.976 14.567 1.00 83.31 103 PRO A CA 1
ATOM 800 C C . PRO A 1 103 ? -4.133 -6.538 13.139 1.00 83.31 103 PRO A C 1
ATOM 802 O O . PRO A 1 103 ? -4.069 -5.760 12.186 1.00 83.31 103 PRO A O 1
ATOM 805 N N . PRO A 1 104 ? -4.399 -7.846 12.956 1.00 83.00 104 PRO A N 1
ATOM 806 C CA . PRO A 1 104 ? -4.592 -8.432 11.625 1.00 83.00 104 PRO A CA 1
ATOM 807 C C . PRO A 1 104 ? -5.722 -7.775 10.820 1.00 83.00 104 PRO A C 1
ATOM 809 O O . PRO A 1 104 ? -5.804 -7.919 9.607 1.00 83.00 104 PRO A O 1
ATOM 812 N N . THR A 1 105 ? -6.620 -7.061 11.500 1.00 87.25 105 THR A N 1
ATOM 813 C CA . THR A 1 105 ? -7.710 -6.302 10.890 1.00 87.25 105 THR A CA 1
ATOM 814 C C . THR A 1 105 ? -7.259 -4.993 10.251 1.00 87.25 105 THR A C 1
ATOM 816 O O . THR A 1 105 ? -8.083 -4.336 9.636 1.00 87.25 105 THR A O 1
ATOM 819 N N . THR A 1 106 ? -6.016 -4.557 10.436 1.00 92.00 106 THR A N 1
ATOM 820 C CA . THR A 1 106 ? -5.506 -3.269 9.939 1.00 92.00 106 THR A CA 1
ATOM 821 C C . THR A 1 106 ? -4.122 -3.444 9.310 1.00 92.00 106 THR A C 1
ATOM 823 O O . THR A 1 106 ? -3.163 -2.851 9.807 1.00 92.00 106 THR A O 1
ATOM 826 N N . PRO A 1 107 ? -3.989 -4.288 8.271 1.00 92.69 107 PRO A N 1
ATOM 827 C CA . PRO A 1 107 ? -2.712 -4.626 7.646 1.00 92.69 107 PRO A CA 1
ATOM 828 C C . PRO A 1 107 ? -1.901 -3.395 7.227 1.00 92.69 107 PRO A C 1
ATOM 830 O O . PRO A 1 107 ? -0.700 -3.370 7.449 1.00 92.69 107 PRO A O 1
ATOM 833 N N . PHE A 1 108 ? -2.524 -2.326 6.723 1.00 95.38 108 PHE A N 1
ATOM 834 C CA . PHE A 1 108 ? -1.789 -1.136 6.270 1.00 95.38 108 PHE A CA 1
ATOM 835 C C . PHE A 1 108 ? -1.285 -0.220 7.407 1.00 95.38 108 PHE A C 1
ATOM 837 O O . PHE A 1 108 ? -0.590 0.766 7.155 1.00 95.38 108 PHE A O 1
ATOM 844 N N . LEU A 1 109 ? -1.620 -0.514 8.669 1.00 94.31 109 LEU A N 1
ATOM 845 C CA . LEU A 1 109 ? -1.322 0.362 9.806 1.00 94.31 109 LEU A CA 1
ATOM 846 C C . LEU A 1 109 ? 0.175 0.585 10.028 1.00 94.31 109 LEU A C 1
ATOM 848 O O . LEU A 1 109 ? 0.584 1.734 10.190 1.00 94.31 109 LEU A O 1
ATOM 852 N N . ASP A 1 110 ? 0.973 -0.483 10.029 1.00 92.88 110 ASP A N 1
ATOM 853 C CA . ASP A 1 110 ? 2.409 -0.385 10.312 1.00 92.88 110 ASP A CA 1
ATOM 854 C C . ASP A 1 110 ? 3.114 0.438 9.229 1.00 92.88 110 ASP A C 1
ATOM 856 O O . ASP A 1 110 ? 3.833 1.388 9.544 1.00 92.88 110 ASP A O 1
ATOM 860 N N . TYR A 1 111 ? 2.811 0.168 7.953 1.00 94.88 111 TYR A N 1
ATOM 861 C CA . TYR A 1 111 ? 3.327 0.965 6.842 1.00 94.88 111 TYR A CA 1
ATOM 862 C C . TYR A 1 111 ? 2.956 2.446 6.998 1.00 94.88 111 TYR A C 1
ATOM 864 O O . TYR A 1 111 ? 3.810 3.333 6.905 1.00 94.88 111 TYR A O 1
ATOM 872 N N . ALA A 1 112 ? 1.674 2.728 7.254 1.00 95.31 112 ALA A N 1
ATOM 873 C CA . ALA A 1 112 ? 1.196 4.094 7.388 1.00 95.31 112 ALA A CA 1
ATOM 874 C C . ALA A 1 112 ? 1.892 4.820 8.545 1.00 95.31 112 ALA A C 1
ATOM 876 O O . ALA A 1 112 ? 2.322 5.951 8.349 1.00 95.31 112 ALA A O 1
ATOM 877 N N . LEU A 1 113 ? 2.054 4.186 9.713 1.00 93.50 113 LEU A N 1
ATOM 878 C CA . LEU A 1 113 ? 2.734 4.763 10.880 1.00 93.50 113 LEU A CA 1
ATOM 879 C C . LEU A 1 113 ? 4.224 5.026 10.634 1.00 93.50 113 LEU A C 1
ATOM 881 O O . LEU A 1 113 ? 4.731 6.064 11.066 1.00 93.50 113 LEU A O 1
ATOM 885 N N . CYS A 1 114 ? 4.915 4.108 9.961 1.00 93.31 114 CYS A N 1
ATOM 886 C CA . CYS A 1 114 ? 6.361 4.178 9.768 1.00 93.31 114 CYS A CA 1
ATOM 887 C C . CYS A 1 114 ? 6.786 5.122 8.638 1.00 93.31 114 CYS A C 1
ATOM 889 O O . CYS A 1 114 ? 7.851 5.727 8.744 1.00 93.31 114 CYS A O 1
ATOM 891 N N . HIS A 1 115 ? 5.975 5.276 7.586 1.00 95.69 115 HIS A N 1
ATOM 892 C CA . HIS A 1 115 ? 6.425 5.928 6.349 1.00 95.69 115 HIS A CA 1
ATOM 893 C C . HIS A 1 115 ? 5.675 7.211 5.978 1.00 95.69 115 HIS A C 1
ATOM 895 O O . HIS A 1 115 ? 6.122 7.906 5.067 1.00 95.69 115 HIS A O 1
ATOM 901 N N . TRP A 1 116 ? 4.581 7.585 6.664 1.00 94.94 116 TRP A N 1
ATOM 902 C CA . TRP A 1 116 ? 3.809 8.791 6.306 1.00 94.94 116 TRP A CA 1
ATOM 903 C C . TRP A 1 116 ? 4.636 10.081 6.266 1.00 94.94 116 TRP A C 1
ATOM 905 O O . TRP A 1 116 ? 4.278 10.975 5.514 1.00 94.94 116 TRP A O 1
ATOM 915 N N . GLY A 1 117 ? 5.678 10.195 7.100 1.00 92.62 117 GLY A N 1
ATOM 916 C CA . GLY A 1 117 ? 6.542 11.380 7.169 1.00 92.62 117 GLY A CA 1
ATOM 917 C C . GLY A 1 117 ? 7.800 11.295 6.301 1.00 92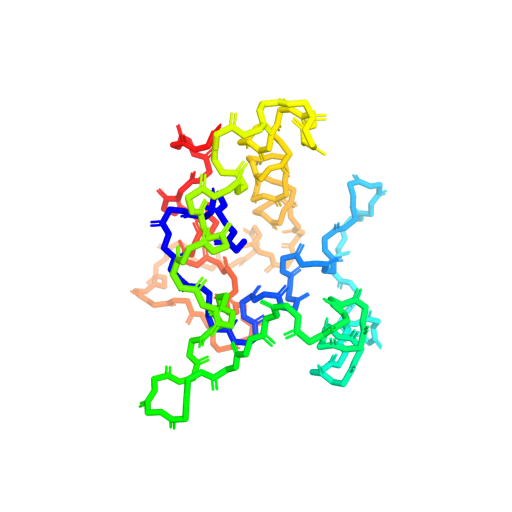.62 117 GLY A C 1
ATOM 918 O O . GLY A 1 117 ? 8.529 12.279 6.193 1.00 92.62 117 GLY A O 1
ATOM 919 N N . THR A 1 118 ? 8.089 10.117 5.740 1.00 93.25 118 THR A N 1
ATOM 920 C CA . THR A 1 118 ? 9.158 9.916 4.748 1.00 93.25 118 THR A CA 1
ATOM 921 C C . THR A 1 118 ? 8.640 10.174 3.333 1.00 93.25 118 THR A C 1
ATOM 923 O O . THR A 1 118 ? 9.383 10.685 2.494 1.00 93.25 118 THR A O 1
ATOM 926 N N . HIS A 1 119 ? 7.369 9.847 3.089 1.00 91.25 119 HIS A N 1
ATOM 927 C CA . HIS A 1 119 ? 6.593 10.344 1.953 1.00 91.25 119 HIS A CA 1
ATOM 928 C C . HIS A 1 119 ? 6.260 11.837 2.113 1.00 91.25 119 HIS A C 1
ATOM 930 O O . HIS A 1 119 ? 6.217 12.538 1.076 1.00 91.25 119 HIS A O 1
#